Protein AF-A0A7J8NLR9-F1 (afdb_monomer)

Structure (mmCIF, N/CA/C/O backbone):
data_AF-A0A7J8NLR9-F1
#
_entry.id   AF-A0A7J8NLR9-F1
#
loop_
_atom_site.group_PDB
_atom_site.id
_atom_site.type_symbol
_atom_site.label_atom_id
_atom_site.label_alt_id
_atom_site.label_comp_id
_atom_site.label_asym_id
_atom_site.label_entity_id
_atom_site.label_seq_id
_atom_site.pdbx_PDB_ins_code
_atom_site.Cartn_x
_atom_site.Cartn_y
_atom_site.Cartn_z
_atom_site.occupancy
_atom_site.B_iso_or_equiv
_atom_site.auth_seq_id
_atom_site.auth_comp_id
_atom_site.auth_asym_id
_atom_site.auth_atom_id
_atom_site.pdbx_PDB_model_num
ATOM 1 N N . LYS A 1 1 ? 2.042 3.727 26.588 1.00 57.03 1 LYS A N 1
ATOM 2 C CA . LYS A 1 1 ? 0.986 4.533 25.929 1.00 57.03 1 LYS A CA 1
ATOM 3 C C . LYS A 1 1 ? -0.219 4.511 26.866 1.00 57.03 1 LYS A C 1
ATOM 5 O O . LYS A 1 1 ? -0.726 3.426 27.120 1.00 57.03 1 LYS A O 1
ATOM 10 N N . GLU A 1 2 ? -0.546 5.637 27.495 1.00 56.78 2 GLU A N 1
ATOM 11 C CA . GLU A 1 2 ? -1.633 5.760 28.484 1.00 56.78 2 GLU A CA 1
ATOM 12 C C . GLU A 1 2 ? -2.961 6.093 27.776 1.00 56.78 2 GLU A C 1
ATOM 14 O O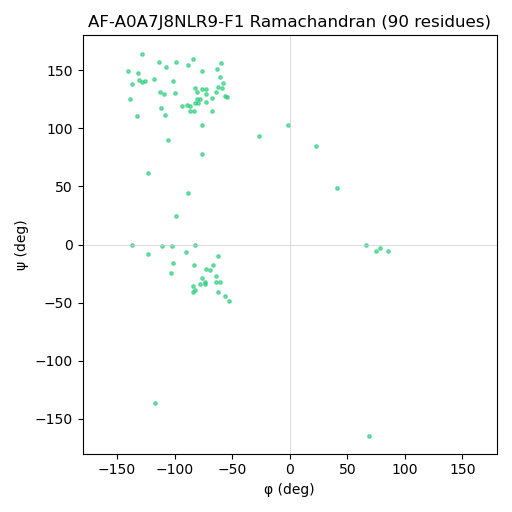 . GLU A 1 2 ? -2.933 6.606 26.656 1.00 56.78 2 GLU A O 1
ATOM 19 N N . ARG A 1 3 ? -4.111 5.740 28.369 1.00 55.66 3 ARG A N 1
ATOM 20 C CA . ARG A 1 3 ? -5.442 5.984 27.784 1.00 55.66 3 ARG A CA 1
ATOM 21 C C . ARG A 1 3 ? -5.879 7.418 28.105 1.00 55.66 3 ARG A C 1
ATOM 23 O O . ARG A 1 3 ? -6.094 7.711 29.276 1.00 55.66 3 ARG A O 1
ATOM 30 N N . ASP A 1 4 ? -6.029 8.283 27.100 1.00 64.81 4 ASP A N 1
ATOM 31 C CA . ASP A 1 4 ? -6.627 9.612 27.292 1.00 64.81 4 ASP A CA 1
ATOM 32 C C . ASP A 1 4 ? -8.158 9.506 27.157 1.00 64.81 4 ASP A C 1
ATOM 34 O O . ASP A 1 4 ? -8.646 9.197 26.067 1.00 64.81 4 ASP A O 1
ATOM 38 N N . PRO A 1 5 ? -8.938 9.763 28.223 1.00 60.78 5 PRO A N 1
ATOM 39 C CA . PRO A 1 5 ? -10.399 9.748 28.165 1.00 60.78 5 PRO A CA 1
ATOM 40 C C . PRO A 1 5 ? -11.007 10.803 27.221 1.00 60.78 5 PRO A C 1
ATOM 42 O O . PRO A 1 5 ? -12.207 10.748 26.961 1.00 60.78 5 PRO A O 1
ATOM 45 N N . LYS A 1 6 ? -10.221 11.756 26.699 1.00 65.44 6 LYS A N 1
ATOM 46 C CA . LYS A 1 6 ? -10.658 12.732 25.686 1.00 65.44 6 LYS A CA 1
ATOM 47 C C . LYS A 1 6 ? -10.609 12.196 24.254 1.00 65.44 6 LYS A C 1
ATOM 49 O O . LYS A 1 6 ? -11.257 12.779 23.384 1.00 65.44 6 LYS A O 1
ATOM 54 N N . ASN A 1 7 ? -9.876 11.111 23.995 1.00 65.00 7 ASN A N 1
ATOM 55 C CA . ASN A 1 7 ? -9.842 10.496 22.671 1.00 65.00 7 ASN A CA 1
ATOM 56 C C . ASN A 1 7 ? -11.079 9.621 22.487 1.00 65.00 7 ASN A C 1
ATOM 58 O O . ASN A 1 7 ? -11.362 8.742 23.296 1.00 65.00 7 ASN A O 1
ATOM 62 N N . TRP A 1 8 ? -11.834 9.881 21.423 1.00 68.50 8 TRP A N 1
ATOM 63 C CA . TRP A 1 8 ? -13.095 9.199 21.163 1.00 68.50 8 TRP A CA 1
ATOM 64 C C . TRP A 1 8 ? -12.836 7.693 20.980 1.00 68.50 8 TRP A C 1
ATOM 66 O O . TRP A 1 8 ? -11.887 7.285 20.305 1.00 68.50 8 TRP A O 1
ATOM 76 N N . PHE A 1 9 ? -13.672 6.864 21.604 1.00 72.00 9 PHE A N 1
ATOM 77 C CA . PHE A 1 9 ? -13.619 5.407 21.500 1.00 72.00 9 PHE A CA 1
ATOM 78 C C . PHE A 1 9 ? -14.703 4.929 20.538 1.00 72.00 9 PHE A C 1
ATOM 80 O O . PHE A 1 9 ? -15.830 5.422 20.577 1.00 72.00 9 PHE A O 1
ATOM 87 N N . TYR A 1 10 ? -14.395 3.928 19.719 1.00 78.69 10 TYR A N 1
ATOM 88 C CA . TYR A 1 10 ? -15.434 3.120 19.094 1.00 78.69 10 TYR A CA 1
ATOM 89 C C . TYR A 1 10 ? -15.920 2.098 20.124 1.00 78.69 10 TYR A C 1
ATOM 91 O O . TYR A 1 10 ? -15.105 1.334 20.643 1.00 78.69 10 TYR A O 1
ATOM 99 N N . TYR A 1 11 ? -17.216 2.100 20.439 1.00 86.00 11 TYR A N 1
ATOM 100 C CA . TYR A 1 11 ? -17.846 1.118 21.325 1.00 86.00 11 TYR A CA 1
ATOM 101 C C . TYR A 1 11 ? -18.810 0.238 20.529 1.00 86.00 11 TYR A C 1
ATOM 103 O O . TYR A 1 11 ? -19.637 0.746 19.773 1.00 86.00 11 TYR A O 1
ATOM 111 N N . CYS A 1 12 ? -18.705 -1.078 20.708 1.00 84.06 12 CYS A N 1
ATOM 112 C CA . CYS A 1 12 ? -19.649 -2.047 20.164 1.00 84.06 12 CYS A CA 1
ATOM 113 C C . CYS A 1 12 ? -20.486 -2.622 21.307 1.00 84.06 12 CYS A C 1
ATOM 115 O O . CYS A 1 12 ? -19.963 -3.378 22.124 1.00 84.06 12 CYS A O 1
ATOM 117 N N . GLU A 1 13 ? -21.780 -2.298 21.329 1.00 9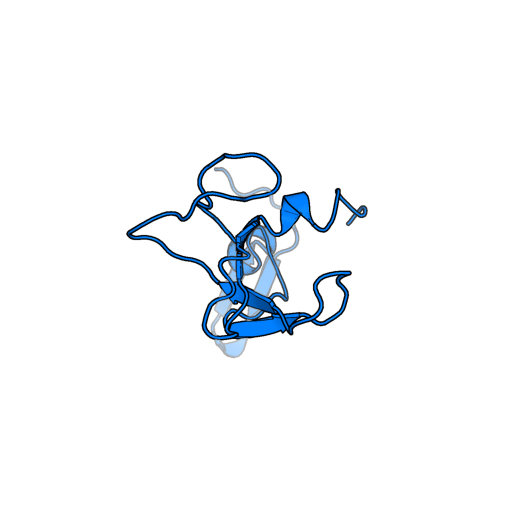1.62 13 GLU A N 1
ATOM 118 C CA . GLU A 1 13 ? -22.724 -2.767 22.354 1.00 91.62 13 GLU A CA 1
ATOM 119 C C . GLU A 1 13 ? -22.865 -4.294 22.350 1.00 91.62 13 GLU A C 1
ATOM 121 O O . GLU A 1 13 ? -22.851 -4.927 23.399 1.00 91.62 13 GLU A O 1
ATOM 126 N N . THR A 1 14 ? -22.916 -4.916 21.169 1.00 94.81 14 THR A N 1
ATOM 127 C CA . THR A 1 14 ? -23.059 -6.376 21.047 1.00 94.81 14 THR A CA 1
ATOM 128 C C . THR A 1 14 ? -21.871 -7.142 21.631 1.00 94.81 14 THR A C 1
ATOM 130 O O . THR A 1 14 ? -22.042 -8.247 22.138 1.00 94.81 14 THR A O 1
ATOM 133 N N . CYS A 1 15 ? -20.670 -6.569 21.553 1.00 91.50 15 CYS A N 1
ATOM 134 C CA . CYS A 1 15 ? -19.440 -7.201 22.030 1.00 91.50 15 CYS A CA 1
ATOM 135 C C . CYS A 1 15 ? -18.964 -6.648 23.383 1.00 91.50 15 CYS A C 1
ATOM 137 O O . CYS A 1 15 ? -17.916 -7.083 23.854 1.00 91.50 15 CYS A O 1
ATOM 139 N N . ASP A 1 16 ? -19.676 -5.668 23.952 1.00 88.44 16 ASP A N 1
ATOM 140 C CA . ASP A 1 16 ? -19.302 -4.885 25.136 1.00 88.44 16 ASP A CA 1
ATOM 141 C C . ASP A 1 16 ? -17.815 -4.486 25.166 1.00 88.44 16 ASP A C 1
ATOM 143 O O . ASP A 1 16 ? -17.078 -4.704 26.128 1.00 88.44 16 ASP A O 1
ATOM 147 N N . THR A 1 17 ? -17.330 -3.947 24.045 1.00 84.69 17 THR A N 1
ATOM 148 C CA . THR A 1 17 ? -15.909 -3.627 23.874 1.00 84.69 17 THR A CA 1
ATOM 149 C C . THR A 1 17 ? -15.713 -2.218 23.346 1.00 84.69 17 THR A C 1
ATOM 151 O O . THR A 1 17 ? -16.465 -1.750 22.488 1.00 84.69 17 THR A O 1
ATOM 154 N N . SER A 1 18 ? -14.686 -1.541 23.860 1.00 85.56 18 SER A N 1
ATOM 155 C CA . SER A 1 18 ? -14.262 -0.218 23.420 1.00 85.56 18 SER A CA 1
ATOM 156 C C . SER A 1 18 ? -12.842 -0.262 22.872 1.00 85.56 18 SER A C 1
ATOM 158 O O . SER A 1 18 ? -11.964 -0.954 23.392 1.00 85.56 18 SER A O 1
ATOM 160 N N . ALA A 1 19 ? -12.599 0.505 21.817 1.00 82.88 19 ALA A N 1
ATOM 161 C CA . ALA A 1 19 ? -11.283 0.621 21.217 1.00 82.88 19 ALA A CA 1
ATOM 162 C C . ALA A 1 19 ? -10.973 2.081 20.881 1.00 82.88 19 ALA A C 1
ATOM 164 O O . ALA A 1 19 ? -11.836 2.808 20.388 1.00 82.88 19 ALA A O 1
ATOM 165 N N . HIS A 1 20 ? -9.738 2.520 21.148 1.00 80.94 20 HIS A N 1
ATOM 166 C CA . HIS A 1 20 ? -9.294 3.839 20.696 1.00 80.94 20 HIS A CA 1
ATOM 167 C C . HIS A 1 20 ? -9.294 3.860 19.171 1.00 80.94 20 HIS A C 1
ATOM 169 O O . HIS A 1 20 ? -8.716 2.961 18.554 1.00 80.94 20 HIS A O 1
ATOM 175 N N . VAL A 1 21 ? -9.885 4.898 18.583 1.00 77.44 21 VAL A N 1
ATOM 176 C CA . VAL A 1 21 ? -9.987 5.045 17.127 1.00 77.44 21 VAL A CA 1
ATOM 177 C C . VAL A 1 21 ? -8.613 4.902 16.465 1.00 77.44 21 VAL A C 1
ATOM 179 O O . VAL A 1 21 ? -8.455 4.037 15.609 1.00 77.44 21 VAL A O 1
ATOM 182 N N . ASP A 1 22 ? -7.590 5.603 16.959 1.00 74.94 22 ASP A N 1
ATOM 183 C CA . ASP A 1 22 ? -6.222 5.535 16.416 1.00 74.94 22 ASP A CA 1
ATOM 184 C C . ASP A 1 22 ? -5.601 4.131 16.483 1.00 74.94 22 ASP A C 1
ATOM 186 O O . ASP A 1 22 ? -4.800 3.750 15.632 1.00 74.94 22 ASP A O 1
ATOM 190 N N . CYS A 1 23 ? -5.948 3.341 17.506 1.00 76.94 23 CYS A N 1
ATOM 191 C CA . CYS A 1 23 ? -5.441 1.976 17.648 1.00 76.94 23 CYS A CA 1
ATOM 192 C C . CYS A 1 23 ? -6.086 1.011 16.650 1.00 76.94 23 CYS A C 1
ATOM 194 O O . CYS A 1 23 ? -5.435 0.051 16.248 1.00 76.94 23 CYS A O 1
ATOM 196 N N . VAL A 1 24 ? -7.347 1.240 16.280 1.00 78.56 24 VAL A N 1
ATOM 197 C CA . VAL A 1 24 ? -8.081 0.389 15.329 1.00 78.56 24 VAL A CA 1
ATOM 198 C C . VAL A 1 24 ? -7.780 0.789 13.890 1.00 78.56 24 VAL A C 1
ATOM 200 O O . VAL A 1 24 ? -7.615 -0.068 13.029 1.00 78.56 24 VAL A O 1
ATOM 203 N N . LEU A 1 25 ? -7.715 2.093 13.636 1.00 79.00 25 LEU A N 1
ATOM 204 C CA . LEU A 1 25 ? -7.518 2.680 12.317 1.00 79.00 25 LEU A CA 1
ATOM 205 C C . LEU A 1 25 ? -6.054 2.619 11.853 1.00 79.00 25 LEU A C 1
ATOM 207 O O . LEU A 1 25 ? -5.796 2.397 10.669 1.00 79.00 25 LEU A O 1
ATOM 211 N N . GLY A 1 26 ? -5.101 2.746 12.780 1.00 80.38 26 GLY A N 1
ATOM 212 C CA . GLY A 1 26 ? -3.673 2.755 12.469 1.00 80.38 26 GLY A CA 1
ATOM 213 C C . GLY A 1 26 ? -3.234 4.006 11.700 1.00 80.38 26 GLY A C 1
ATOM 214 O O . GLY A 1 26 ? -3.939 5.007 11.656 1.00 80.38 26 GLY A O 1
ATOM 215 N N . GLU A 1 27 ? -2.040 3.950 11.108 1.00 80.81 27 GLU A N 1
ATOM 216 C CA . GLU A 1 27 ? -1.428 5.076 10.375 1.00 80.81 27 GLU A CA 1
ATOM 217 C C . GLU A 1 27 ? -2.042 5.300 8.983 1.00 80.81 27 GLU A C 1
ATOM 219 O O . GLU A 1 27 ? -2.085 6.423 8.492 1.00 80.81 27 GLU A O 1
ATOM 224 N N . TYR A 1 28 ? -2.555 4.235 8.360 1.00 85.56 28 TYR A N 1
ATOM 225 C CA . TYR A 1 28 ? -3.120 4.259 7.008 1.00 85.56 28 TYR A CA 1
ATOM 226 C C . TYR A 1 28 ? -4.572 3.761 6.999 1.00 85.56 28 TYR A C 1
ATOM 228 O O . TYR A 1 28 ? -4.873 2.732 6.381 1.00 85.56 28 TYR A O 1
ATOM 236 N N . PRO A 1 29 ? -5.488 4.441 7.708 1.00 80.88 29 PRO A N 1
ATOM 237 C CA . PRO A 1 29 ? -6.879 4.046 7.727 1.00 80.88 29 PRO A CA 1
ATOM 238 C C . PRO A 1 29 ? -7.501 4.143 6.344 1.00 80.88 29 PRO A C 1
ATOM 240 O O . PRO A 1 29 ? -7.111 4.956 5.508 1.00 80.88 29 PRO A O 1
ATOM 243 N N . PHE A 1 30 ? -8.491 3.284 6.118 1.00 83.44 30 PHE A N 1
ATOM 244 C CA . PHE A 1 30 ? -9.271 3.215 4.880 1.00 83.44 30 PHE A CA 1
ATOM 245 C C . PHE A 1 30 ? -8.490 2.765 3.633 1.00 83.44 30 PHE A C 1
ATOM 247 O O . PHE A 1 30 ? -9.096 2.590 2.577 1.00 83.44 30 PHE A O 1
ATOM 254 N N . ILE A 1 31 ? -7.188 2.481 3.746 1.00 88.19 31 ILE A N 1
ATOM 255 C CA . ILE A 1 31 ? -6.419 1.847 2.674 1.00 88.19 31 ILE A CA 1
ATOM 256 C C . ILE A 1 31 ? -6.550 0.331 2.785 1.00 88.19 31 ILE A C 1
ATOM 258 O O . ILE A 1 31 ? -6.138 -0.295 3.763 1.00 88.19 31 ILE A O 1
ATOM 262 N N . LYS A 1 32 ? -7.105 -0.284 1.739 1.00 90.38 32 LYS A N 1
ATOM 263 C CA . LYS A 1 32 ? -7.184 -1.739 1.622 1.00 90.38 32 LYS A CA 1
ATOM 264 C C . LYS A 1 32 ? -5.934 -2.270 0.923 1.00 90.38 32 LYS A C 1
ATOM 266 O O . LYS A 1 32 ? -5.694 -1.952 -0.241 1.00 90.38 32 LYS A O 1
ATOM 271 N N . LEU A 1 33 ? -5.168 -3.129 1.595 1.00 91.31 33 LEU A N 1
ATOM 272 C CA . LEU A 1 33 ? -4.061 -3.845 0.952 1.00 91.31 33 LEU A CA 1
ATOM 273 C C .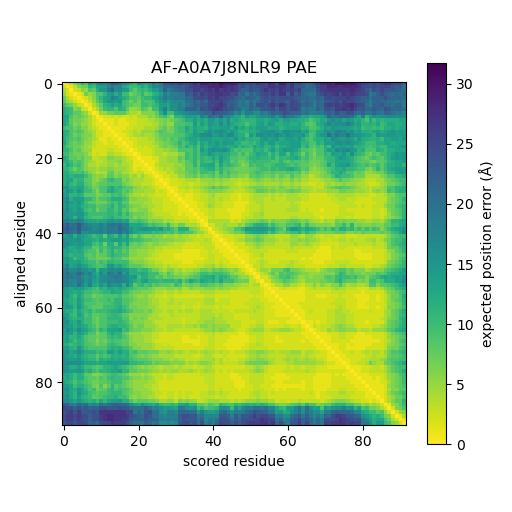 LEU A 1 33 ? -4.573 -4.670 -0.238 1.00 91.31 33 LEU A C 1
ATOM 275 O O . LEU A 1 33 ? -5.644 -5.275 -0.174 1.00 91.31 33 LEU A O 1
ATOM 279 N N . GLY A 1 34 ? -3.815 -4.668 -1.331 1.00 92.31 34 GLY A N 1
ATOM 280 C CA . GLY A 1 34 ? -4.192 -5.300 -2.593 1.00 92.31 34 GLY A CA 1
ATOM 281 C C . GLY A 1 34 ? -5.180 -4.494 -3.442 1.00 92.31 34 GLY A C 1
ATOM 282 O O . GLY A 1 34 ? -5.522 -4.935 -4.535 1.00 92.31 34 GLY A O 1
ATOM 283 N N . SER A 1 35 ? -5.663 -3.336 -2.975 1.00 93.62 35 SER A N 1
ATOM 284 C CA . SER A 1 35 ? -6.485 -2.458 -3.816 1.00 93.62 35 SER A CA 1
ATOM 285 C C . SER A 1 35 ? -5.634 -1.694 -4.830 1.00 93.62 35 SER A C 1
ATOM 287 O O . SER A 1 35 ? -4.464 -1.393 -4.576 1.00 93.62 35 SER A O 1
ATOM 289 N N . ILE A 1 36 ? -6.243 -1.407 -5.982 1.00 93.19 36 ILE A N 1
ATOM 290 C CA . ILE A 1 36 ? -5.607 -0.698 -7.089 1.00 93.19 36 ILE A CA 1
ATOM 291 C C . ILE A 1 36 ? -5.659 0.813 -6.834 1.00 93.19 36 ILE A C 1
ATOM 293 O O . ILE A 1 36 ? -6.709 1.365 -6.503 1.00 93.19 36 ILE A O 1
ATOM 297 N N . TYR A 1 37 ? -4.532 1.478 -7.055 1.00 90.56 37 TYR A N 1
ATOM 298 C CA . TYR A 1 37 ? -4.362 2.920 -7.059 1.00 90.56 37 TYR A CA 1
ATOM 299 C C . TYR A 1 37 ? -4.060 3.400 -8.483 1.00 90.56 37 TYR A C 1
ATOM 301 O O . TYR A 1 37 ? -3.031 3.046 -9.060 1.00 90.56 37 TYR A O 1
ATOM 309 N N . ASN A 1 38 ? -4.952 4.229 -9.031 1.00 84.62 38 ASN A N 1
ATOM 310 C CA . ASN A 1 38 ? -4.863 4.743 -10.405 1.00 84.62 38 ASN A CA 1
ATOM 311 C C . ASN A 1 38 ? -4.564 6.253 -10.480 1.00 84.62 38 ASN A C 1
ATOM 313 O O . ASN A 1 38 ? -4.464 6.802 -11.571 1.00 84.62 38 ASN A O 1
ATOM 317 N N . GLU A 1 39 ? -4.433 6.951 -9.348 1.00 75.50 39 GLU A N 1
ATOM 318 C CA . GLU A 1 39 ? -4.259 8.416 -9.302 1.00 75.50 39 GLU A CA 1
ATOM 319 C C . GLU A 1 39 ? -2.773 8.840 -9.377 1.00 75.50 39 GLU A C 1
ATOM 321 O O . GLU A 1 39 ? -2.296 9.666 -8.596 1.00 75.50 39 GLU A O 1
ATOM 326 N N . GLY A 1 40 ? -1.992 8.238 -10.275 1.00 72.06 40 GLY A N 1
ATOM 327 C CA . GLY A 1 40 ? -0.559 8.507 -10.428 1.00 72.06 40 GLY A CA 1
ATOM 328 C C . GLY A 1 40 ? -0.161 8.821 -11.868 1.00 72.06 40 GLY A C 1
ATOM 329 O O . GLY A 1 40 ? -0.891 8.530 -12.804 1.00 72.06 40 GLY A O 1
ATOM 330 N N . GLU A 1 41 ? 1.033 9.385 -12.043 1.00 76.94 41 GLU A N 1
ATOM 331 C CA . GLU A 1 41 ? 1.660 9.586 -13.362 1.00 76.94 41 GLU A CA 1
ATOM 332 C C . GLU A 1 41 ? 2.373 8.321 -13.855 1.00 76.94 41 GLU A C 1
ATOM 334 O O . GLU A 1 41 ? 2.965 8.309 -14.932 1.00 76.94 41 GLU A O 1
ATOM 339 N N . HIS A 1 42 ? 2.340 7.246 -13.062 1.00 88.31 42 HIS A N 1
ATOM 340 C CA . HIS A 1 42 ? 2.849 5.960 -13.498 1.00 88.31 42 HIS A CA 1
ATOM 341 C C . HIS A 1 42 ? 1.877 5.353 -14.528 1.00 88.31 42 HIS A C 1
ATOM 343 O O . HIS A 1 42 ? 0.680 5.287 -14.249 1.00 88.31 42 HIS A O 1
ATOM 349 N N . PRO A 1 43 ? 2.353 4.899 -15.703 1.00 89.81 43 PRO A N 1
ATOM 350 C CA . PRO A 1 43 ? 1.491 4.438 -16.798 1.00 89.81 43 PRO A CA 1
ATOM 351 C C . PRO A 1 43 ? 0.706 3.157 -16.491 1.00 89.81 43 PRO A C 1
ATOM 353 O O . PRO A 1 43 ? -0.263 2.857 -17.186 1.00 89.81 43 PRO A O 1
ATOM 356 N N . HIS A 1 44 ? 1.114 2.398 -15.475 1.00 92.31 44 HIS A N 1
ATOM 357 C CA . HIS A 1 44 ? 0.451 1.168 -15.061 1.00 92.31 44 HIS A CA 1
ATOM 358 C C . HIS A 1 44 ? -0.298 1.358 -13.735 1.00 92.31 44 HIS A C 1
ATOM 360 O O . HIS A 1 44 ? 0.119 2.165 -12.899 1.00 92.31 44 HIS A O 1
ATOM 366 N N . PRO A 1 45 ? -1.361 0.577 -13.486 1.00 90.62 45 PRO A N 1
ATOM 367 C CA . PRO A 1 45 ? -2.008 0.546 -12.184 1.00 90.62 45 PRO A CA 1
ATOM 368 C C . PRO A 1 45 ? -1.031 0.126 -11.083 1.00 90.62 45 PRO A C 1
ATOM 370 O O . PRO A 1 45 ? -0.290 -0.851 -11.219 1.00 90.62 45 PRO A O 1
ATOM 373 N N . LEU A 1 46 ? -1.065 0.847 -9.966 1.00 93.81 46 LEU A N 1
ATOM 374 C CA . LEU A 1 46 ? -0.296 0.502 -8.777 1.00 93.81 46 LEU A CA 1
ATOM 375 C C . LEU A 1 46 ? -1.189 -0.232 -7.783 1.00 93.81 46 LEU A C 1
ATOM 377 O O . LEU A 1 46 ? -2.407 -0.094 -7.804 1.00 93.81 46 LEU A O 1
ATOM 381 N N . THR A 1 47 ? -0.593 -1.010 -6.891 1.00 94.56 47 THR A N 1
ATOM 382 C CA . THR A 1 47 ? -1.309 -1.740 -5.843 1.00 94.56 47 THR A CA 1
ATOM 383 C C . THR A 1 47 ? -0.729 -1.398 -4.483 1.00 94.56 47 THR A C 1
ATOM 385 O O . THR A 1 47 ? 0.487 -1.303 -4.333 1.00 94.56 47 THR A O 1
ATOM 388 N N . PHE A 1 48 ? -1.590 -1.246 -3.477 1.00 94.19 48 PHE A N 1
ATOM 389 C CA . PHE A 1 48 ? -1.153 -1.067 -2.093 1.00 94.19 48 PHE A CA 1
ATOM 390 C C . PHE A 1 48 ? -0.615 -2.369 -1.503 1.00 94.19 48 PHE A C 1
ATOM 392 O O . PHE A 1 48 ? -1.335 -3.367 -1.420 1.00 94.19 48 PHE A O 1
ATOM 399 N N . VAL A 1 49 ? 0.629 -2.353 -1.036 1.00 92.44 49 VAL A N 1
ATOM 400 C CA . VAL A 1 49 ? 1.319 -3.522 -0.488 1.00 92.44 49 VAL A CA 1
ATOM 401 C C . VAL A 1 49 ? 1.969 -3.166 0.847 1.00 92.44 49 VAL A C 1
ATOM 403 O O . VAL A 1 49 ? 2.403 -2.042 1.075 1.00 92.44 49 VAL A O 1
ATOM 406 N N . LYS A 1 50 ? 2.028 -4.141 1.757 1.00 90.25 50 LYS A N 1
ATOM 407 C CA . LYS A 1 50 ? 2.826 -4.065 2.984 1.00 90.25 50 LYS A CA 1
ATOM 408 C C . LYS A 1 50 ? 3.602 -5.367 3.134 1.00 90.25 50 LYS A C 1
ATOM 410 O O . LYS A 1 50 ? 3.006 -6.423 3.345 1.00 90.25 50 LYS A O 1
ATOM 415 N N . LYS A 1 51 ? 4.921 -5.304 2.965 1.00 82.50 51 LYS A N 1
ATOM 416 C CA . LYS A 1 51 ? 5.818 -6.468 3.002 1.00 82.50 51 LYS A CA 1
ATOM 417 C C . LYS A 1 51 ? 6.660 -6.427 4.258 1.00 82.50 51 LYS A C 1
ATOM 419 O O . LYS A 1 51 ? 7.298 -5.425 4.512 1.00 82.50 51 LYS A O 1
ATOM 424 N N . PHE A 1 52 ? 6.695 -7.532 4.998 1.00 74.56 52 PHE A N 1
ATOM 425 C CA . PHE A 1 52 ? 7.409 -7.622 6.279 1.00 74.56 52 PHE A CA 1
ATOM 426 C C . PHE A 1 52 ? 8.772 -8.323 6.190 1.00 74.56 52 PHE A C 1
ATOM 428 O O . PHE A 1 52 ? 9.560 -8.240 7.123 1.00 74.56 52 PHE A O 1
ATOM 435 N N . LEU A 1 53 ? 9.046 -9.049 5.098 1.00 74.62 53 LEU A N 1
ATOM 436 C CA . LEU A 1 53 ? 10.217 -9.935 5.016 1.00 74.62 53 LEU A CA 1
ATOM 437 C C . LEU A 1 53 ? 11.383 -9.380 4.196 1.00 74.62 53 LEU A C 1
ATOM 439 O O . LEU A 1 53 ? 12.507 -9.823 4.403 1.00 74.62 53 LEU A O 1
ATOM 443 N N . TYR A 1 54 ? 11.143 -8.465 3.251 1.00 80.00 54 TYR A N 1
ATOM 444 C CA . TYR A 1 54 ? 12.183 -8.084 2.288 1.00 80.00 54 TYR A CA 1
ATOM 445 C C . TYR A 1 54 ? 12.301 -6.586 1.994 1.00 80.00 54 TYR A C 1
ATOM 447 O O . TYR A 1 54 ? 13.177 -6.227 1.215 1.00 80.00 54 TYR A O 1
ATOM 455 N N . TYR A 1 55 ? 11.455 -5.747 2.611 1.00 86.75 55 TYR A N 1
ATOM 456 C CA . TYR A 1 55 ? 11.412 -4.279 2.500 1.00 86.75 55 TYR A CA 1
ATOM 457 C C . TYR A 1 55 ? 12.052 -3.737 1.207 1.00 86.75 55 TYR A C 1
ATOM 459 O O . TYR A 1 55 ? 13.253 -3.442 1.181 1.00 86.75 55 TYR A O 1
ATOM 467 N N . PRO A 1 56 ? 11.295 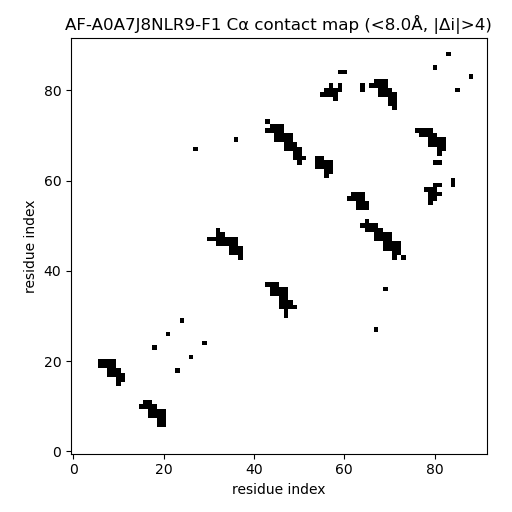-3.680 0.096 1.00 90.12 56 PRO A N 1
ATOM 468 C CA . PRO A 1 56 ? 11.842 -3.213 -1.172 1.00 90.12 56 PRO A CA 1
ATOM 469 C C . PRO A 1 56 ? 12.351 -1.776 -1.062 1.00 90.12 56 PRO A C 1
ATOM 471 O O . PRO A 1 56 ? 11.913 -1.019 -0.201 1.00 90.12 56 PRO A O 1
ATOM 474 N N . GLU A 1 57 ? 13.278 -1.404 -1.933 1.00 93.56 57 GLU A N 1
ATOM 475 C CA . GLU A 1 57 ? 13.774 -0.033 -1.999 1.00 93.56 57 GLU A CA 1
ATOM 476 C C . GLU A 1 57 ? 12.753 0.870 -2.699 1.00 93.56 57 GLU A C 1
ATOM 478 O O . GLU A 1 57 ? 12.190 0.500 -3.732 1.00 93.56 57 GLU A O 1
ATOM 483 N N . CYS A 1 58 ? 12.492 2.038 -2.120 1.00 93.81 58 CYS A N 1
ATOM 484 C CA . CYS A 1 58 ? 11.651 3.064 -2.715 1.00 93.81 58 CYS A CA 1
ATOM 485 C C . CYS A 1 58 ? 12.431 3.807 -3.796 1.00 93.81 58 CYS A C 1
ATOM 487 O O . CYS A 1 58 ? 13.476 4.386 -3.513 1.00 93.81 58 CYS A O 1
ATOM 489 N N . ILE A 1 59 ? 11.896 3.875 -5.013 1.00 93.50 59 ILE A N 1
ATOM 490 C CA . ILE A 1 59 ? 12.585 4.558 -6.115 1.00 93.50 59 ILE A CA 1
ATOM 491 C C . ILE A 1 59 ? 12.650 6.083 -5.939 1.00 93.50 59 ILE A C 1
ATOM 493 O O . ILE A 1 59 ? 13.482 6.735 -6.559 1.00 93.50 59 ILE A O 1
ATOM 497 N N . GLU A 1 60 ? 11.756 6.654 -5.126 1.00 90.94 60 GLU A N 1
ATOM 498 C CA . GLU A 1 60 ? 11.627 8.106 -4.952 1.00 90.94 60 GLU A CA 1
ATOM 499 C C . GLU A 1 60 ? 12.622 8.645 -3.912 1.00 90.94 60 GLU A C 1
ATOM 501 O O . GLU A 1 60 ? 13.133 9.752 -4.058 1.00 90.94 60 GLU A O 1
ATOM 506 N N . CYS A 1 61 ? 12.900 7.880 -2.849 1.00 93.81 61 CYS A N 1
ATOM 507 C CA . CYS A 1 61 ? 13.767 8.324 -1.750 1.00 93.81 61 CYS A CA 1
ATOM 508 C C . CYS A 1 61 ? 14.968 7.409 -1.469 1.00 93.81 61 CYS A C 1
ATOM 510 O O . CYS A 1 61 ? 15.820 7.784 -0.672 1.00 93.81 61 CYS A O 1
ATOM 512 N N . GLY A 1 62 ? 15.048 6.229 -2.090 1.00 93.00 62 GLY A N 1
ATOM 513 C CA . GLY A 1 62 ? 16.119 5.248 -1.879 1.00 93.00 62 GLY A CA 1
ATOM 514 C C . GLY A 1 62 ? 16.031 4.470 -0.561 1.00 93.00 62 GLY A C 1
ATOM 515 O O . GLY A 1 62 ? 16.805 3.543 -0.344 1.00 93.00 62 GLY A O 1
ATOM 516 N N . GLU A 1 63 ? 15.091 4.810 0.323 1.00 93.75 63 GLU A N 1
ATOM 517 C CA . GLU A 1 63 ? 14.913 4.124 1.603 1.00 93.75 63 GLU A CA 1
ATOM 518 C C . GLU A 1 63 ? 14.056 2.863 1.468 1.00 93.75 63 GLU A C 1
ATOM 520 O O . GLU A 1 63 ? 13.262 2.694 0.538 1.00 93.75 63 GLU A O 1
ATOM 525 N N . ARG A 1 64 ? 14.183 1.965 2.443 1.00 93.06 64 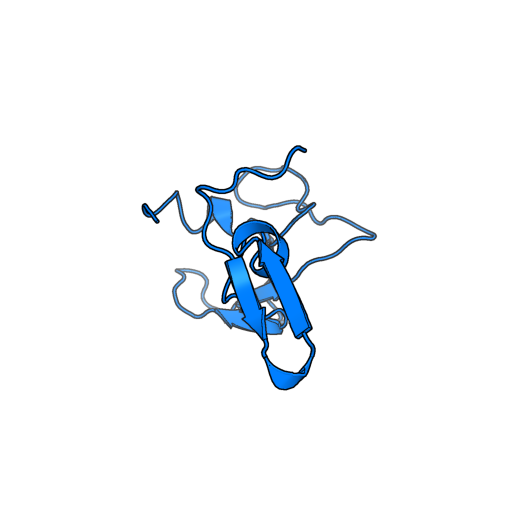ARG A N 1
ATOM 526 C CA . ARG A 1 64 ? 13.440 0.703 2.480 1.00 93.06 64 ARG A CA 1
ATOM 527 C C . ARG A 1 64 ? 11.963 0.941 2.829 1.00 93.06 64 ARG A C 1
ATOM 529 O O . ARG A 1 64 ? 11.621 1.672 3.758 1.00 93.06 64 ARG A O 1
ATOM 536 N N . CYS A 1 65 ? 11.058 0.309 2.087 1.00 92.94 65 CYS A N 1
ATOM 537 C CA . CYS A 1 65 ? 9.615 0.296 2.336 1.00 92.94 65 CYS A CA 1
ATOM 538 C C . CYS A 1 65 ? 9.273 -0.654 3.486 1.00 92.94 65 CYS A C 1
ATOM 540 O O . CYS A 1 65 ? 8.822 -1.775 3.256 1.00 92.94 65 CYS A O 1
ATOM 542 N N . GLU A 1 66 ? 9.514 -0.202 4.718 1.00 89.44 66 GLU A N 1
ATOM 543 C CA . GLU A 1 66 ? 9.154 -0.924 5.949 1.00 89.44 66 GLU A CA 1
ATOM 544 C C . GLU A 1 66 ? 7.644 -0.929 6.234 1.00 89.44 66 GLU A C 1
ATOM 546 O O . GLU A 1 66 ? 7.121 -1.775 6.965 1.00 89.44 66 GLU A O 1
ATOM 551 N N . ASP A 1 67 ? 6.931 0.025 5.645 1.00 87.56 67 ASP A N 1
ATOM 552 C CA . ASP A 1 67 ? 5.520 0.295 5.857 1.00 87.56 67 ASP A CA 1
ATOM 553 C C . ASP A 1 67 ? 4.704 0.086 4.565 1.00 87.56 67 ASP A C 1
ATOM 555 O O . ASP A 1 67 ? 4.823 -0.944 3.896 1.00 87.56 67 ASP A O 1
ATOM 559 N N . LEU A 1 68 ? 3.779 0.998 4.269 1.00 92.50 68 LEU A N 1
ATOM 560 C CA . LEU A 1 68 ? 2.883 0.911 3.127 1.00 92.50 68 LEU A CA 1
ATOM 561 C C . LEU A 1 68 ? 3.579 1.408 1.852 1.00 92.50 68 LEU A C 1
ATOM 563 O O . LEU A 1 68 ? 3.973 2.574 1.753 1.00 92.50 68 LEU A O 1
ATOM 567 N N . SER A 1 69 ? 3.648 0.544 0.844 1.00 94.12 69 SER A N 1
ATOM 568 C CA . SER A 1 69 ? 4.153 0.862 -0.489 1.00 94.12 69 SER A CA 1
ATOM 569 C C . SER A 1 69 ? 3.061 0.786 -1.555 1.00 94.12 69 SER A C 1
ATOM 571 O O . SER A 1 69 ? 2.042 0.106 -1.407 1.00 94.12 69 SER A O 1
ATOM 573 N N . LEU A 1 70 ? 3.296 1.499 -2.651 1.00 93.94 70 LEU A N 1
ATOM 574 C CA . LEU A 1 70 ? 2.662 1.279 -3.938 1.00 93.94 70 LEU A CA 1
ATOM 575 C C . LEU A 1 70 ? 3.620 0.494 -4.824 1.00 93.94 70 LEU A C 1
ATOM 577 O O . LEU A 1 70 ? 4.781 0.873 -4.975 1.00 93.94 70 LEU A O 1
ATOM 581 N N . GLU A 1 71 ? 3.116 -0.573 -5.428 1.00 94.44 71 GLU A N 1
ATOM 582 C CA . GLU A 1 71 ? 3.890 -1.422 -6.326 1.00 94.44 71 GLU A CA 1
ATOM 583 C C . GLU A 1 71 ? 3.171 -1.619 -7.651 1.00 94.44 71 GLU A C 1
ATOM 585 O O . GLU A 1 71 ? 1.956 -1.820 -7.690 1.00 94.44 71 GLU A O 1
ATOM 590 N N . CYS A 1 72 ? 3.932 -1.591 -8.738 1.00 93.94 72 CYS A N 1
ATOM 591 C CA . CYS A 1 72 ? 3.425 -1.969 -10.044 1.00 93.94 72 CYS A CA 1
ATOM 592 C C . CYS A 1 72 ? 3.415 -3.496 -10.185 1.00 93.94 72 CYS A C 1
ATOM 594 O O . CYS A 1 72 ? 4.407 -4.161 -9.895 1.00 93.94 72 CYS A O 1
ATOM 596 N N . ALA A 1 73 ? 2.287 -4.049 -10.635 1.00 87.62 73 ALA A N 1
ATOM 597 C CA . ALA A 1 73 ? 2.151 -5.482 -10.897 1.00 87.62 73 ALA A CA 1
ATOM 598 C C . ALA A 1 73 ? 2.516 -5.869 -12.342 1.00 87.62 73 ALA A C 1
ATOM 600 O O . ALA A 1 73 ? 2.538 -7.056 -12.668 1.00 87.62 73 ALA A O 1
ATOM 601 N N . GLU A 1 74 ? 2.781 -4.885 -13.208 1.00 92.50 74 GLU A N 1
ATOM 602 C CA . GLU A 1 74 ? 3.087 -5.125 -14.616 1.00 92.50 74 GLU A CA 1
ATOM 603 C C . GLU A 1 74 ? 4.440 -5.849 -14.760 1.00 92.50 74 GLU A C 1
ATOM 605 O O . GLU A 1 74 ? 5.456 -5.365 -14.241 1.00 92.50 74 GLU A O 1
ATOM 610 N N . PRO A 1 75 ? 4.504 -6.993 -15.467 1.00 91.12 75 PRO A N 1
ATOM 611 C CA . PRO A 1 75 ? 5.751 -7.715 -15.685 1.00 91.12 75 PRO A CA 1
ATOM 612 C C . PRO A 1 75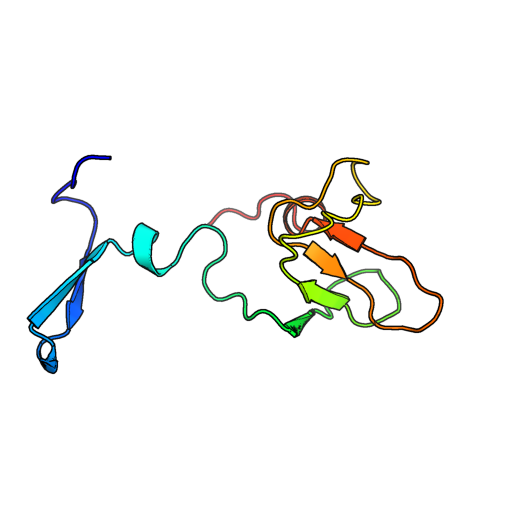 ? 6.841 -6.828 -16.300 1.00 91.12 75 PRO A C 1
ATOM 614 O O . PRO A 1 75 ? 6.655 -6.202 -17.338 1.00 91.12 75 PRO A O 1
ATOM 617 N N . GLY A 1 76 ? 8.013 -6.797 -15.663 1.00 91.06 76 GLY A N 1
ATOM 618 C CA . GLY A 1 76 ? 9.149 -5.982 -16.108 1.00 91.06 76 GLY A CA 1
ATOM 619 C C . GLY A 1 76 ? 9.135 -4.536 -15.605 1.00 91.06 76 GLY A C 1
ATOM 620 O O . GLY A 1 76 ? 10.128 -3.835 -15.784 1.00 91.06 76 GLY A O 1
ATOM 621 N N . CYS A 1 77 ? 8.076 -4.097 -14.921 1.00 93.94 77 CYS A N 1
ATOM 622 C CA . CYS A 1 77 ? 8.067 -2.828 -14.210 1.00 93.94 77 CYS A CA 1
ATOM 623 C C . CYS A 1 77 ? 8.473 -3.030 -12.745 1.00 93.94 77 CYS A C 1
ATOM 625 O O . CYS A 1 77 ? 7.805 -3.724 -11.987 1.00 93.94 77 CYS A O 1
ATOM 627 N N . ASN A 1 78 ? 9.568 -2.401 -12.325 1.00 91.19 78 ASN A N 1
ATOM 628 C CA . ASN A 1 78 ? 10.080 -2.462 -10.954 1.00 91.19 78 ASN A CA 1
ATOM 629 C C . ASN A 1 78 ? 9.683 -1.234 -10.117 1.00 91.19 78 ASN A C 1
ATOM 631 O O . ASN A 1 78 ? 10.380 -0.892 -9.162 1.00 91.19 78 ASN A O 1
ATOM 635 N N . TYR A 1 79 ? 8.592 -0.551 -10.481 1.00 93.38 79 TYR A N 1
ATOM 636 C CA . TYR A 1 79 ? 8.136 0.631 -9.754 1.00 93.38 79 TYR A CA 1
ATOM 637 C C . TYR A 1 79 ? 7.644 0.236 -8.360 1.00 93.38 79 TYR A C 1
ATOM 639 O O . TYR A 1 79 ? 6.638 -0.465 -8.219 1.00 93.38 79 TYR A O 1
ATOM 647 N N . ILE A 1 80 ? 8.354 0.717 -7.341 1.00 93.81 80 I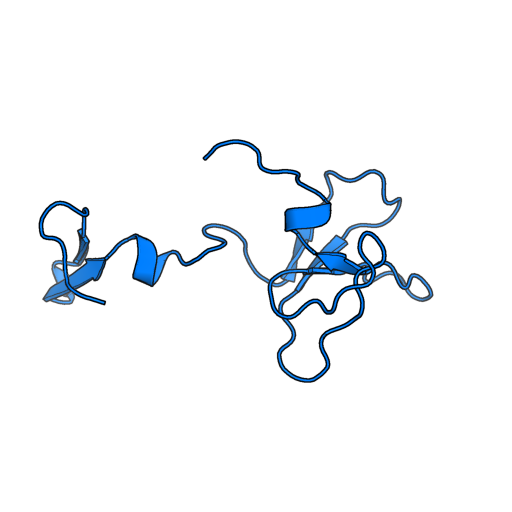LE A N 1
ATOM 648 C CA . ILE A 1 80 ? 8.002 0.570 -5.933 1.00 93.81 80 ILE A CA 1
ATOM 649 C C . ILE A 1 80 ? 8.283 1.899 -5.236 1.00 93.81 80 ILE A C 1
ATOM 651 O O . ILE A 1 80 ? 9.402 2.403 -5.289 1.00 93.81 80 ILE A O 1
ATOM 655 N N . ALA A 1 81 ? 7.285 2.463 -4.565 1.00 93.62 81 ALA A N 1
ATOM 656 C CA . ALA A 1 81 ? 7.444 3.708 -3.820 1.00 93.62 81 ALA A CA 1
ATOM 657 C C . ALA A 1 81 ? 6.671 3.662 -2.503 1.00 93.62 81 ALA A C 1
ATOM 659 O O . ALA A 1 81 ? 5.613 3.037 -2.429 1.00 93.62 81 ALA A O 1
ATOM 660 N N . HIS A 1 82 ? 7.151 4.348 -1.462 1.00 93.31 82 HIS A N 1
ATOM 661 C CA . HIS A 1 82 ? 6.331 4.552 -0.267 1.00 93.31 82 HIS A CA 1
ATOM 662 C C . HIS A 1 82 ? 5.065 5.326 -0.631 1.00 93.31 82 HIS A C 1
ATOM 664 O O . HIS A 1 82 ? 5.109 6.279 -1.415 1.00 93.31 82 HIS A O 1
ATOM 670 N N . TRP A 1 83 ? 3.949 5.000 0.022 1.00 90.94 83 TRP A N 1
ATOM 671 C CA . TRP A 1 83 ? 2.716 5.770 -0.143 1.00 90.94 83 TRP A CA 1
ATOM 672 C C . TRP A 1 83 ? 2.919 7.263 0.177 1.00 90.94 83 TRP A C 1
ATOM 674 O O . TRP A 1 83 ? 2.532 8.134 -0.605 1.00 90.94 83 TRP A O 1
ATOM 684 N N . LYS A 1 84 ? 3.626 7.557 1.275 1.00 88.69 84 LYS A N 1
ATOM 685 C CA . LYS A 1 84 ? 3.954 8.924 1.721 1.00 88.69 84 LYS A CA 1
ATOM 686 C C . LYS A 1 84 ? 4.857 9.708 0.762 1.00 88.69 84 LYS A C 1
ATOM 688 O O . LYS A 1 84 ? 4.788 10.932 0.737 1.00 88.69 84 LYS A O 1
ATOM 693 N N . CYS A 1 85 ? 5.688 9.028 -0.032 1.00 89.81 85 CYS A N 1
ATOM 694 C CA . CYS A 1 85 ? 6.518 9.683 -1.046 1.00 89.81 85 CYS A CA 1
ATOM 695 C C . CYS A 1 85 ? 5.675 10.132 -2.245 1.00 89.81 85 CYS A C 1
ATOM 697 O O . CYS A 1 85 ? 5.954 11.176 -2.825 1.00 89.81 85 CYS A O 1
ATOM 699 N N . ARG A 1 86 ? 4.622 9.377 -2.595 1.00 84.25 86 ARG A N 1
ATOM 700 C CA . ARG A 1 86 ? 3.738 9.718 -3.720 1.00 84.25 86 ARG A CA 1
ATOM 701 C C . ARG A 1 86 ? 2.671 10.747 -3.354 1.00 84.25 86 ARG A C 1
ATOM 703 O O . ARG A 1 86 ? 2.370 11.611 -4.175 1.00 84.25 86 ARG A O 1
ATOM 710 N N . LYS A 1 87 ? 2.089 10.669 -2.154 1.00 75.81 87 LYS A N 1
ATOM 711 C CA . LYS A 1 87 ? 1.198 11.712 -1.627 1.00 75.81 87 LYS A CA 1
ATOM 712 C C . LYS A 1 87 ? 1.931 12.498 -0.540 1.00 75.81 87 LYS A C 1
ATOM 714 O O . LYS A 1 87 ? 1.827 12.125 0.629 1.00 75.81 87 LYS A O 1
ATOM 719 N N . PRO A 1 88 ? 2.653 13.583 -0.894 1.00 55.69 88 PRO A N 1
ATOM 720 C CA . PRO A 1 88 ? 3.149 14.508 0.114 1.00 55.69 88 PRO A CA 1
ATOM 721 C C . PRO A 1 88 ? 1.949 15.009 0.918 1.00 55.69 88 PRO A C 1
ATOM 723 O O . PRO A 1 88 ? 0.942 15.405 0.332 1.00 55.69 88 PRO A O 1
ATOM 726 N N . ALA A 1 89 ? 2.055 14.886 2.243 1.00 53.22 89 ALA A N 1
ATOM 727 C CA . ALA A 1 89 ? 1.010 15.077 3.244 1.00 53.22 89 ALA A CA 1
ATOM 728 C C . ALA A 1 89 ? -0.106 16.045 2.812 1.00 53.22 89 ALA A C 1
ATOM 730 O O . ALA A 1 89 ? -0.026 17.256 3.021 1.00 53.22 89 ALA A O 1
ATOM 731 N N . MET A 1 90 ? -1.183 15.5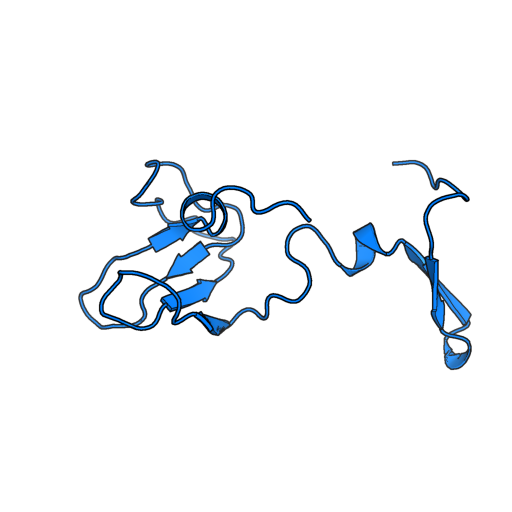05 2.239 1.00 50.03 90 MET A N 1
ATOM 732 C CA . MET A 1 90 ? -2.455 16.205 2.279 1.00 50.03 90 MET A CA 1
ATOM 733 C C . MET A 1 90 ? -2.988 16.003 3.684 1.00 50.03 90 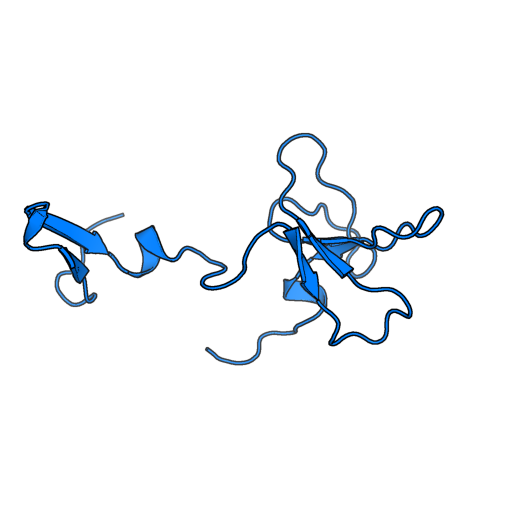MET A C 1
ATOM 735 O O . MET A 1 90 ? -3.399 14.901 4.023 1.00 50.03 90 MET A O 1
ATOM 739 N N . LEU A 1 91 ? -2.850 17.064 4.480 1.00 42.84 91 LEU A N 1
ATOM 740 C CA . LEU A 1 91 ? -3.695 17.461 5.605 1.00 42.84 91 LEU A CA 1
ATOM 741 C C . LEU A 1 91 ? -4.884 16.510 5.816 1.00 42.84 91 LEU A C 1
ATOM 743 O O . LEU A 1 91 ? -5.861 16.571 5.066 1.00 42.84 91 LEU A O 1
ATOM 747 N N . TRP A 1 92 ? -4.778 15.643 6.817 1.00 40.44 92 TRP A N 1
ATOM 748 C CA . TRP A 1 92 ? -5.935 15.038 7.469 1.00 40.44 92 TRP A CA 1
ATOM 749 C C . TRP A 1 92 ? -6.138 15.767 8.791 1.00 40.44 92 TRP A C 1
ATOM 751 O O . TRP A 1 92 ? -5.115 16.004 9.476 1.00 40.44 92 TRP A O 1
#

Sequence (92 aa):
KERDPKNWFYYCETCDTSAHVDCVLGEYPFIKLGSIYNEGEHPHPLTFVKKFLYYPECIECGERCEDLSLECAEPGCNYIAHWKCRKPAMLW

Secondary structure (DSSP, 8-state):
----TTSPEEEETTTTEEEEHHHHH-SSTTPPTT-EE--SSSSS-EEEEE-SSS-PBPTTTS-B--SEEEEE-STT---EEEHHHHS-----

Solvent-accessible surface area (backbone atoms only — not comparable to full-atom values): 5898 Å² total; per-residue (Å²): 137,84,89,60,90,84,58,67,61,51,70,42,80,95,72,74,44,74,40,51,46,66,76,75,45,51,95,62,56,94,66,57,76,72,40,79,48,76,95,59,93,59,97,62,62,24,27,33,43,73,47,91,87,71,40,54,59,14,76,84,77,69,48,65,29,75,50,58,24,35,34,41,79,54,88,94,48,84,54,32,32,36,46,63,76,75,50,66,83,73,85,127

Radius of gyration: 16.78 Å; Cα contacts (8 Å, |Δi|>4): 123; chains: 1; bounding box: 39×27×45 Å

Nearest PDB structures (foldseek):
  5erc-assembly1_A  TM=3.167E-01  e=2.803E-01  Homo sapiens
  6u04-assembly1_A  TM=3.336E-01  e=5.603E-01  Homo sapiens

InterPro domains:
  IPR053192 Vacuole Formation Regulator [PTHR32410] (1-77)

pLDDT: mean 83.2, std 12.73, range [40.44, 94.81]

Foldseek 3Di:
DDDDPPQDWDADPVVRDTDRPCVVQDPPRPADFQDWDDPDPPPAIWTKDADCPPQDAAPQPRDGNNGIWTAGPDPPDGHIHHPCSRDVDDDD

Mean predicted aligned error: 8.38 Å

Organism: NCBI:txid34289